Protein AF-A0A7J7PA90-F1 (afdb_monomer_lite)

Sequence (151 aa):
MGAGAQEESKGLVVFRPIDIEDWLGDHETLKNELFLASGDGIGLANINPLEAIAGKCNVVCTLKDKRNPQPSAKDIENADYIFYRTFDVLNHTISDTIDGNIAGIEVKFLFNKIVQISADIPRLDAVGKEETESVVAGKDKKKRNRNLLQI

Structure (mmCIF, N/CA/C/O backbone):
data_AF-A0A7J7PA90-F1
#
_entry.id   AF-A0A7J7PA90-F1
#
loop_
_atom_site.group_PDB
_atom_site.id
_atom_site.type_symbol
_atom_site.label_atom_id
_atom_site.label_alt_id
_atom_site.label_comp_id
_atom_site.label_asym_id
_atom_site.label_entity_id
_atom_site.label_seq_id
_atom_site.pdbx_PDB_ins_code
_atom_site.Cartn_x
_atom_site.Cartn_y
_atom_site.Cartn_z
_atom_site.occupancy
_atom_site.B_iso_or_equiv
_atom_site.auth_seq_id
_atom_site.auth_comp_id
_atom_site.auth_asym_id
_atom_site.auth_atom_id
_atom_site.pdbx_PDB_model_num
ATOM 1 N N . MET A 1 1 ? -16.629 23.290 -31.819 1.00 40.94 1 MET A N 1
ATOM 2 C CA . MET A 1 1 ? -16.529 22.097 -30.954 1.00 40.94 1 MET A CA 1
ATOM 3 C C . MET A 1 1 ? -15.511 22.401 -29.874 1.00 40.94 1 MET A C 1
ATOM 5 O O . MET A 1 1 ? -14.343 22.543 -30.201 1.00 40.94 1 MET A O 1
ATOM 9 N N . GLY A 1 2 ? -15.957 22.636 -28.640 1.00 47.19 2 GLY A N 1
ATOM 10 C CA . GLY A 1 2 ? -15.048 22.804 -27.506 1.00 47.19 2 GLY A CA 1
ATOM 11 C C . GLY A 1 2 ? -14.600 21.429 -27.026 1.00 47.19 2 GLY A C 1
ATOM 12 O O . GLY A 1 2 ? -15.445 20.556 -26.848 1.00 47.19 2 GLY A O 1
ATOM 13 N N . ALA A 1 3 ? -13.294 21.225 -26.866 1.00 51.66 3 ALA A N 1
ATOM 14 C CA . ALA A 1 3 ? -12.779 20.077 -26.137 1.00 51.66 3 ALA A CA 1
ATOM 15 C C . ALA A 1 3 ? -13.269 20.210 -24.688 1.00 51.66 3 ALA A C 1
ATOM 17 O O . ALA A 1 3 ? -12.847 21.121 -23.977 1.00 51.66 3 ALA A O 1
ATOM 18 N N . GLY A 1 4 ? -14.228 19.376 -24.285 1.00 56.34 4 GLY A N 1
ATOM 19 C CA . GLY A 1 4 ? -14.566 19.240 -22.874 1.00 56.34 4 GLY A CA 1
ATOM 20 C C . GLY A 1 4 ? -13.323 18.731 -22.156 1.00 56.34 4 GLY A C 1
ATOM 21 O O . GLY A 1 4 ? -12.752 17.729 -22.584 1.00 56.34 4 GLY A O 1
ATOM 22 N N . ALA A 1 5 ? -12.866 19.448 -21.132 1.00 62.62 5 ALA A N 1
ATOM 23 C CA . ALA A 1 5 ? -11.810 18.947 -20.268 1.00 62.62 5 ALA A CA 1
ATOM 24 C C . ALA A 1 5 ? -12.308 17.635 -19.649 1.00 62.62 5 ALA A C 1
ATOM 26 O O . ALA A 1 5 ? -13.340 17.630 -18.980 1.00 62.62 5 ALA A O 1
ATOM 27 N N . GLN A 1 6 ? -11.625 16.528 -19.938 1.00 64.12 6 GLN A N 1
ATOM 28 C CA . GLN A 1 6 ? -11.849 15.284 -19.215 1.00 64.12 6 GLN A CA 1
ATOM 29 C C . GLN A 1 6 ? -11.249 15.463 -17.823 1.00 64.12 6 GLN A C 1
ATOM 31 O O . GLN A 1 6 ? -10.126 15.952 -17.692 1.00 64.12 6 GLN A O 1
ATOM 36 N N . GLU A 1 7 ? -12.025 15.155 -16.789 1.00 83.94 7 GLU A N 1
ATOM 37 C CA . GLU A 1 7 ? -11.541 15.218 -15.416 1.00 83.94 7 GLU A CA 1
ATOM 38 C C . GLU A 1 7 ? -10.710 13.960 -15.133 1.00 83.94 7 GLU A C 1
ATOM 40 O O . GLU A 1 7 ? -11.114 12.840 -15.457 1.00 83.94 7 GLU A O 1
ATOM 45 N N . GLU A 1 8 ? -9.527 14.148 -14.554 1.00 83.88 8 GLU A N 1
ATOM 46 C CA . GLU A 1 8 ? -8.562 13.082 -14.296 1.00 83.88 8 GLU A CA 1
ATOM 47 C C . GLU A 1 8 ? -8.153 13.082 -12.823 1.00 83.88 8 GLU A C 1
ATOM 49 O O . GLU A 1 8 ? -8.039 14.131 -12.184 1.00 83.88 8 GLU A O 1
ATOM 54 N N . SER A 1 9 ? -7.885 11.893 -12.290 1.00 79.56 9 SER A N 1
ATOM 55 C CA . SER A 1 9 ? -7.368 11.695 -10.939 1.00 79.56 9 SER A CA 1
ATOM 56 C C . SER A 1 9 ? -6.019 10.989 -10.990 1.00 79.56 9 SER A C 1
ATOM 58 O O . SER A 1 9 ? -5.829 10.033 -11.744 1.00 79.56 9 SER A O 1
ATOM 60 N N . LYS A 1 10 ? -5.075 11.450 -10.164 1.00 82.19 10 LYS A N 1
ATOM 61 C CA . LYS A 1 10 ? -3.779 10.794 -9.975 1.00 82.19 10 LYS A CA 1
ATOM 62 C C . LYS A 1 10 ? -3.826 9.936 -8.714 1.00 82.19 10 LYS A C 1
ATOM 64 O O . LYS A 1 10 ? -3.965 10.469 -7.615 1.00 82.19 10 LYS A O 1
ATOM 69 N N . GLY A 1 11 ? -3.665 8.627 -8.878 1.00 82.88 11 GLY A N 1
ATOM 70 C CA . GLY A 1 11 ? -3.632 7.650 -7.787 1.00 82.88 11 GLY A CA 1
ATOM 71 C C . GLY A 1 11 ? -2.266 6.983 -7.658 1.00 82.88 11 GLY A C 1
ATOM 72 O O . GLY A 1 11 ? -1.534 6.867 -8.642 1.00 82.88 11 GLY A O 1
ATOM 73 N N . LEU A 1 12 ? -1.923 6.541 -6.447 1.00 89.69 12 LEU A N 1
ATOM 74 C CA . LEU A 1 12 ? -0.800 5.625 -6.235 1.00 89.69 12 LEU A CA 1
ATOM 75 C C . LEU A 1 12 ? -1.146 4.249 -6.793 1.00 89.69 12 LEU A C 1
ATOM 77 O O . LEU A 1 12 ? -2.289 3.803 -6.701 1.00 89.69 12 LEU A O 1
ATOM 81 N N . VAL A 1 13 ? -0.147 3.572 -7.345 1.00 91.94 13 VAL A N 1
ATOM 82 C CA . VAL A 1 13 ? -0.308 2.191 -7.801 1.00 91.94 13 VAL A CA 1
ATOM 83 C C . VAL A 1 13 ? -0.165 1.242 -6.615 1.00 91.94 13 VAL A C 1
ATOM 85 O O . VAL A 1 13 ? 0.679 1.425 -5.736 1.00 91.94 13 VAL A O 1
ATOM 88 N N . VAL A 1 14 ? -0.992 0.203 -6.612 1.00 94.00 14 VAL A N 1
ATOM 89 C CA . VAL A 1 14 ? -0.887 -0.931 -5.698 1.00 94.00 14 VAL A CA 1
ATOM 90 C C . VAL A 1 14 ? -0.873 -2.230 -6.493 1.00 94.00 14 VAL A C 1
ATOM 92 O O . VAL A 1 14 ? -1.417 -2.299 -7.596 1.00 94.00 14 VAL A O 1
ATOM 95 N N . PHE A 1 15 ? -0.300 -3.270 -5.904 1.00 94.50 15 PHE A N 1
ATOM 96 C CA . PHE A 1 15 ? -0.260 -4.614 -6.464 1.00 94.50 15 PHE A CA 1
ATOM 97 C C . PHE A 1 15 ? -0.933 -5.593 -5.511 1.00 94.50 15 PHE A C 1
ATOM 99 O O . PHE A 1 15 ? -0.764 -5.500 -4.297 1.00 94.50 15 PHE A O 1
ATOM 106 N N . ARG A 1 16 ? -1.677 -6.563 -6.037 1.00 95.56 16 ARG A N 1
ATOM 107 C CA . ARG A 1 16 ? -2.073 -7.748 -5.263 1.00 95.56 16 ARG A CA 1
ATOM 108 C C . ARG A 1 16 ? -0.944 -8.777 -5.304 1.00 95.56 16 ARG A C 1
ATOM 110 O O . ARG A 1 16 ? -0.142 -8.743 -6.236 1.00 95.56 16 ARG A O 1
ATOM 117 N N . PRO A 1 17 ? -0.954 -9.779 -4.409 1.00 95.81 17 PRO A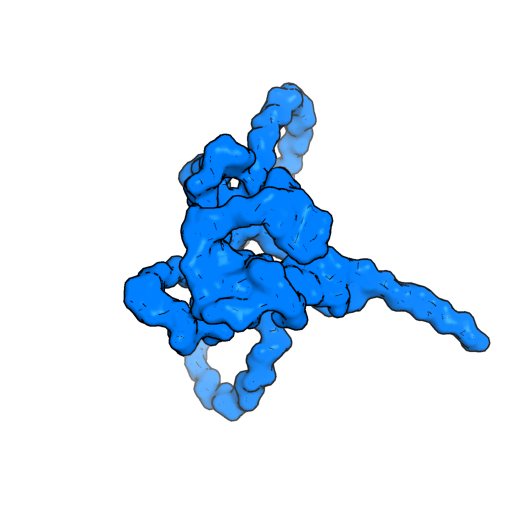 N 1
ATOM 118 C CA . PRO A 1 17 ? -0.021 -10.903 -4.469 1.00 95.81 17 PRO A CA 1
ATOM 119 C C . PRO A 1 17 ? 0.126 -11.517 -5.870 1.00 95.81 17 PRO A C 1
ATOM 121 O O . PRO A 1 17 ? 1.233 -11.744 -6.335 1.00 95.81 17 PRO A O 1
ATOM 124 N N . ILE A 1 18 ? -0.990 -11.711 -6.584 1.00 94.00 18 ILE A N 1
ATOM 125 C CA . ILE A 1 18 ? -0.996 -12.302 -7.934 1.00 94.00 18 ILE A CA 1
ATOM 126 C C . ILE A 1 18 ? -0.346 -11.411 -9.001 1.00 94.00 18 ILE A C 1
ATOM 128 O O . ILE A 1 18 ? 0.047 -11.901 -10.055 1.00 94.00 18 ILE A O 1
ATOM 132 N N . ASP A 1 19 ? -0.273 -10.101 -8.762 1.00 93.81 19 ASP A N 1
ATOM 133 C CA . ASP A 1 19 ? 0.326 -9.156 -9.703 1.00 93.81 19 ASP A CA 1
ATOM 134 C C . ASP A 1 19 ? 1.867 -9.160 -9.577 1.00 93.81 19 ASP A C 1
ATOM 136 O O . ASP A 1 19 ? 2.546 -8.743 -10.513 1.00 93.81 19 ASP A O 1
ATOM 140 N N . ILE A 1 20 ? 2.410 -9.679 -8.461 1.00 94.25 20 ILE A N 1
ATOM 141 C CA . ILE A 1 20 ? 3.852 -9.776 -8.181 1.00 94.25 20 ILE A CA 1
ATOM 142 C C . ILE A 1 20 ? 4.325 -11.198 -7.829 1.00 94.25 20 ILE A C 1
ATOM 144 O O . ILE A 1 20 ? 5.350 -11.362 -7.173 1.00 94.25 20 ILE A O 1
ATOM 148 N N . GLU A 1 21 ? 3.585 -12.227 -8.251 1.00 94.31 21 GLU A N 1
ATOM 149 C CA . GLU A 1 21 ? 3.799 -13.629 -7.852 1.00 94.31 21 GLU A CA 1
ATOM 150 C C . GLU A 1 21 ? 5.249 -14.099 -8.059 1.00 94.31 21 GLU A C 1
ATOM 152 O O . GLU A 1 21 ? 5.826 -14.729 -7.174 1.00 94.31 21 GLU A O 1
ATOM 157 N N . ASP A 1 22 ? 5.869 -13.698 -9.172 1.00 94.88 22 ASP A N 1
ATOM 158 C CA . ASP A 1 22 ? 7.249 -14.054 -9.528 1.00 94.88 22 ASP A CA 1
ATOM 159 C C . ASP A 1 22 ? 8.309 -13.465 -8.571 1.00 94.88 22 ASP A C 1
ATOM 161 O O . ASP A 1 22 ? 9.447 -13.937 -8.542 1.00 94.88 22 ASP A O 1
ATOM 165 N N . TRP A 1 23 ? 7.948 -12.452 -7.774 1.00 95.50 23 TRP A N 1
ATOM 166 C CA . TRP A 1 23 ? 8.838 -11.748 -6.842 1.00 95.50 23 TRP A CA 1
ATOM 167 C C . TRP A 1 23 ? 8.471 -11.952 -5.367 1.00 95.50 23 TRP A C 1
ATOM 169 O O . TRP A 1 23 ? 9.149 -11.415 -4.491 1.00 95.50 23 TRP A O 1
ATOM 179 N N . LEU A 1 24 ? 7.430 -12.739 -5.066 1.00 93.12 24 LEU A N 1
ATOM 180 C CA . LEU A 1 24 ? 7.043 -13.040 -3.683 1.00 93.12 24 LEU A CA 1
ATOM 181 C C . LEU A 1 24 ? 8.078 -13.910 -2.957 1.00 93.12 24 LEU A C 1
ATOM 183 O O . LEU A 1 24 ? 8.215 -13.799 -1.744 1.00 93.12 24 LEU A O 1
ATOM 187 N N . GLY A 1 25 ? 8.809 -14.776 -3.665 1.00 90.81 25 GLY A N 1
ATOM 188 C CA . GLY A 1 25 ? 9.739 -15.716 -3.031 1.00 90.81 25 GLY A CA 1
ATOM 189 C C . GLY A 1 25 ? 9.055 -16.547 -1.937 1.00 90.81 25 GLY A C 1
ATOM 190 O O . GLY A 1 25 ? 8.005 -17.139 -2.173 1.00 90.81 25 GLY A O 1
ATOM 191 N N . ASP A 1 26 ? 9.629 -16.545 -0.731 1.00 90.50 26 ASP A N 1
ATOM 192 C CA . ASP A 1 26 ? 9.101 -17.261 0.442 1.00 90.50 26 ASP A CA 1
ATOM 193 C C . ASP A 1 26 ? 8.118 -16.419 1.284 1.00 90.50 26 ASP A C 1
ATOM 195 O O . ASP A 1 26 ? 7.722 -16.819 2.382 1.00 90.50 26 ASP A O 1
ATOM 199 N N . HIS A 1 27 ? 7.737 -15.224 0.820 1.00 90.06 27 HIS A N 1
ATOM 200 C CA . HIS A 1 27 ? 6.818 -14.367 1.558 1.00 90.06 27 HIS A CA 1
ATOM 201 C C . HIS A 1 27 ? 5.395 -14.936 1.547 1.00 90.06 27 HIS A C 1
ATOM 203 O O . HIS A 1 27 ? 4.739 -15.013 0.508 1.00 90.06 27 HIS A O 1
ATOM 209 N N . GLU A 1 28 ? 4.864 -15.229 2.733 1.00 92.75 28 GLU A N 1
ATOM 210 C CA . GLU A 1 28 ? 3.431 -15.462 2.898 1.00 92.75 28 GLU A CA 1
ATOM 211 C C . GLU A 1 28 ? 2.640 -14.185 2.573 1.00 92.75 28 GLU A C 1
ATOM 213 O O . GLU A 1 28 ? 3.104 -13.060 2.806 1.00 92.75 28 GLU A O 1
ATOM 218 N N . THR A 1 29 ? 1.438 -14.366 2.020 1.00 94.50 29 THR A N 1
ATOM 219 C CA . THR A 1 29 ? 0.548 -13.266 1.639 1.00 94.50 29 THR A CA 1
ATOM 220 C C . THR A 1 29 ? -0.856 -13.457 2.184 1.00 94.50 29 THR A C 1
ATOM 222 O O . THR A 1 29 ? -1.335 -14.583 2.356 1.00 94.50 29 THR A O 1
ATOM 225 N N . LEU A 1 30 ? -1.533 -12.342 2.453 1.00 93.75 30 LEU A N 1
ATOM 226 C CA . LEU A 1 30 ? -2.926 -12.350 2.892 1.00 93.75 30 LEU A CA 1
ATOM 227 C C . LEU A 1 30 ? -3.858 -12.161 1.691 1.00 93.75 30 LEU A C 1
ATOM 229 O O . LEU A 1 30 ? -3.547 -11.466 0.726 1.00 93.75 30 LEU A O 1
ATOM 233 N N . LYS A 1 31 ? -5.047 -12.770 1.745 1.00 91.38 31 LYS A N 1
ATOM 234 C CA . LYS A 1 31 ? -6.011 -12.739 0.630 1.00 91.38 31 LYS A CA 1
ATOM 235 C C . LYS A 1 31 ? -6.433 -11.313 0.240 1.00 91.38 31 LYS A C 1
ATOM 237 O O . LYS A 1 31 ? -6.724 -11.069 -0.928 1.00 91.38 31 LYS A O 1
ATOM 242 N N . ASN A 1 32 ? -6.496 -10.405 1.210 1.00 94.31 32 ASN A N 1
ATOM 243 C CA . ASN A 1 32 ? -6.841 -8.993 1.040 1.00 94.31 32 ASN A CA 1
ATOM 244 C C . ASN A 1 32 ? -5.614 -8.068 1.148 1.00 94.31 32 ASN A C 1
ATOM 246 O O . ASN A 1 32 ? -5.763 -6.880 1.431 1.00 94.31 32 ASN A O 1
ATOM 250 N N . GLU A 1 33 ? -4.406 -8.602 0.953 1.00 96.00 33 GLU A N 1
ATOM 251 C CA . GLU A 1 33 ? -3.182 -7.806 0.961 1.00 96.00 33 GLU A CA 1
ATOM 252 C C . GLU A 1 33 ? -3.014 -7.008 -0.331 1.00 96.00 33 GLU A C 1
ATOM 254 O O . GLU A 1 33 ? -3.258 -7.502 -1.437 1.00 96.00 33 GLU A O 1
ATOM 259 N N . LEU A 1 34 ? -2.535 -5.781 -0.165 1.00 97.19 34 LEU A N 1
ATOM 260 C CA . LEU A 1 34 ? -1.999 -4.932 -1.211 1.00 97.19 34 LEU A CA 1
ATOM 261 C C . LEU A 1 34 ? -0.553 -4.559 -0.878 1.00 97.19 34 LEU A C 1
ATOM 263 O O . LEU A 1 34 ? -0.211 -4.280 0.272 1.00 97.19 34 LEU A O 1
ATOM 267 N N . PHE A 1 35 ? 0.271 -4.491 -1.916 1.00 96.12 35 PHE A N 1
ATOM 268 C CA . PHE A 1 35 ? 1.628 -3.970 -1.880 1.00 96.12 35 PHE A CA 1
ATOM 269 C C . PHE A 1 35 ? 1.620 -2.589 -2.514 1.00 96.12 35 PHE A C 1
ATOM 271 O O . PHE A 1 35 ? 1.253 -2.434 -3.681 1.00 96.12 35 PHE A O 1
ATOM 278 N N . LEU A 1 36 ? 2.009 -1.574 -1.751 1.00 94.69 36 LEU A N 1
ATOM 279 C CA . LEU A 1 36 ? 2.093 -0.218 -2.280 1.00 94.69 36 LEU A CA 1
ATOM 280 C C . LEU A 1 36 ? 3.318 -0.086 -3.192 1.00 94.69 36 LEU A C 1
ATOM 282 O O . LEU A 1 36 ? 4.416 -0.460 -2.783 1.00 94.69 36 LEU A O 1
ATOM 286 N N . ALA A 1 37 ? 3.157 0.464 -4.396 1.00 94.31 37 ALA A N 1
ATOM 287 C CA . ALA A 1 37 ? 4.291 0.727 -5.279 1.00 94.31 37 ALA A CA 1
ATOM 288 C C . ALA A 1 37 ? 5.277 1.712 -4.623 1.00 94.31 37 ALA A C 1
ATOM 290 O O . ALA A 1 37 ? 4.870 2.766 -4.132 1.00 94.31 37 ALA A O 1
ATOM 291 N N . SER A 1 38 ? 6.568 1.386 -4.626 1.00 94.25 38 SER A N 1
ATOM 292 C CA . SER A 1 38 ? 7.654 2.232 -4.111 1.00 94.25 38 SER A CA 1
ATOM 293 C C . SER A 1 38 ? 8.867 2.225 -5.042 1.00 94.25 38 SER A C 1
ATOM 295 O O . SER A 1 38 ? 8.852 1.566 -6.080 1.00 94.25 38 SER A O 1
ATOM 297 N N . GLY A 1 39 ? 9.926 2.941 -4.662 1.00 90.38 39 GLY A N 1
ATOM 298 C CA . GLY A 1 39 ? 11.133 3.088 -5.474 1.00 90.38 39 GLY A CA 1
ATOM 299 C C . GLY A 1 39 ? 10.980 4.177 -6.532 1.00 90.38 39 GLY A C 1
ATOM 300 O O . GLY A 1 39 ? 10.238 5.142 -6.335 1.00 90.38 39 GLY A O 1
ATOM 301 N N . ASP A 1 40 ? 11.676 4.005 -7.653 1.00 86.75 40 ASP A N 1
ATOM 302 C CA . ASP A 1 40 ? 11.715 4.944 -8.774 1.00 86.75 40 ASP A CA 1
ATOM 303 C C . ASP A 1 40 ? 11.226 4.288 -10.073 1.00 86.75 40 ASP A C 1
ATOM 305 O O . ASP A 1 40 ? 11.350 3.086 -10.273 1.00 86.75 40 ASP A O 1
ATOM 309 N N . GLY A 1 41 ? 10.707 5.084 -11.008 1.00 81.88 41 GLY A N 1
ATOM 310 C CA . GLY A 1 41 ? 10.374 4.615 -12.356 1.00 81.88 41 GLY A CA 1
ATOM 311 C C . GLY A 1 41 ? 8.881 4.560 -12.678 1.00 81.88 41 GLY A C 1
ATOM 312 O O . GLY A 1 41 ? 8.036 5.176 -12.023 1.00 81.88 41 GLY A O 1
ATOM 313 N N . ILE A 1 42 ? 8.565 3.886 -13.786 1.00 80.31 42 ILE A N 1
ATOM 314 C CA . ILE A 1 42 ? 7.198 3.784 -14.307 1.00 80.31 42 ILE A CA 1
ATOM 315 C C . ILE A 1 42 ? 6.395 2.853 -13.396 1.00 80.31 42 ILE A C 1
ATOM 317 O O . ILE A 1 42 ? 6.859 1.771 -13.057 1.00 80.31 42 ILE A O 1
ATOM 321 N N . GLY A 1 43 ? 5.174 3.259 -13.042 1.00 78.88 43 GLY A N 1
ATOM 322 C CA . GLY A 1 43 ? 4.268 2.431 -12.242 1.00 78.88 43 GLY A CA 1
ATOM 323 C C . GLY A 1 43 ? 4.158 2.818 -10.768 1.00 78.88 43 GLY A C 1
ATOM 324 O O . GLY A 1 43 ? 3.600 2.048 -10.004 1.00 78.88 43 GLY A O 1
ATOM 325 N N . LEU A 1 44 ? 4.636 3.999 -10.360 1.00 82.81 44 LEU A N 1
ATOM 326 C CA . LEU A 1 44 ? 4.420 4.522 -9.000 1.00 82.81 44 LEU A CA 1
ATOM 327 C C . LEU A 1 44 ? 3.064 5.213 -8.821 1.00 82.81 44 LEU A C 1
ATOM 329 O O . LEU A 1 44 ? 2.446 5.155 -7.760 1.00 82.81 44 LEU A O 1
ATOM 333 N N . ALA A 1 45 ? 2.604 5.895 -9.864 1.00 84.25 45 ALA A N 1
ATOM 334 C CA . ALA A 1 45 ? 1.318 6.565 -9.887 1.00 84.25 45 ALA A CA 1
ATOM 335 C C . ALA A 1 45 ? 0.718 6.463 -11.284 1.00 84.25 45 ALA A C 1
ATOM 337 O O . ALA A 1 45 ? 1.450 6.506 -12.277 1.00 84.25 45 ALA A O 1
ATOM 338 N N . ASN A 1 46 ? -0.605 6.369 -11.350 1.00 83.06 46 ASN A N 1
ATOM 339 C CA . ASN A 1 46 ? -1.336 6.387 -12.606 1.00 83.06 46 ASN A CA 1
ATOM 340 C C . ASN A 1 46 ? -2.302 7.569 -12.651 1.00 83.06 46 ASN A C 1
ATOM 342 O O . ASN A 1 46 ? -2.845 7.978 -11.622 1.00 83.06 46 ASN A O 1
ATOM 346 N N . ILE A 1 47 ? -2.505 8.102 -13.851 1.00 84.06 47 ILE A N 1
ATOM 347 C CA . ILE A 1 47 ? -3.555 9.078 -14.128 1.00 84.06 47 ILE A CA 1
ATOM 348 C C . ILE A 1 47 ? -4.709 8.293 -14.738 1.00 84.06 47 ILE A C 1
ATOM 350 O O . ILE A 1 47 ? -4.555 7.666 -15.785 1.00 84.06 47 ILE A O 1
ATOM 354 N N . ASN A 1 48 ? -5.841 8.285 -14.043 1.00 81.44 48 ASN A N 1
ATOM 355 C CA . ASN A 1 48 ? -7.056 7.629 -14.496 1.00 81.44 48 ASN A CA 1
ATOM 356 C C . ASN A 1 48 ? -8.124 8.697 -14.774 1.00 81.44 48 ASN A C 1
ATOM 358 O O . ASN A 1 48 ? -8.293 9.601 -13.949 1.00 81.44 48 ASN A O 1
ATOM 362 N N . PRO A 1 49 ? -8.872 8.596 -15.885 1.00 86.38 49 PRO A N 1
ATOM 363 C CA . PRO A 1 49 ? -10.050 9.433 -16.083 1.00 86.38 49 PRO A CA 1
ATOM 364 C C . PRO A 1 49 ? -11.097 9.110 -15.009 1.00 86.38 49 PRO A C 1
ATOM 366 O O . PRO A 1 49 ? -11.148 7.982 -14.510 1.00 86.38 49 PRO A O 1
ATOM 369 N N . LEU A 1 50 ? -11.942 10.069 -14.631 1.00 85.19 50 LEU A N 1
ATOM 370 C CA . LEU A 1 50 ? -12.928 9.824 -13.570 1.00 85.19 50 LEU A CA 1
ATOM 371 C C . LEU A 1 50 ? -13.930 8.717 -13.909 1.00 85.19 50 LEU A C 1
ATOM 373 O O . LEU A 1 50 ? -14.385 8.002 -13.017 1.00 85.19 50 LEU A O 1
ATOM 377 N N . GLU A 1 51 ? -14.234 8.519 -15.191 1.00 86.00 51 GLU A N 1
ATOM 378 C CA . GLU A 1 51 ? -15.103 7.437 -15.659 1.00 86.00 51 GLU A CA 1
ATOM 379 C C . GLU A 1 51 ? -14.478 6.047 -15.449 1.00 86.00 51 GLU A C 1
ATOM 381 O O . GLU A 1 51 ? -15.173 5.034 -15.516 1.00 86.00 51 GLU A O 1
ATOM 386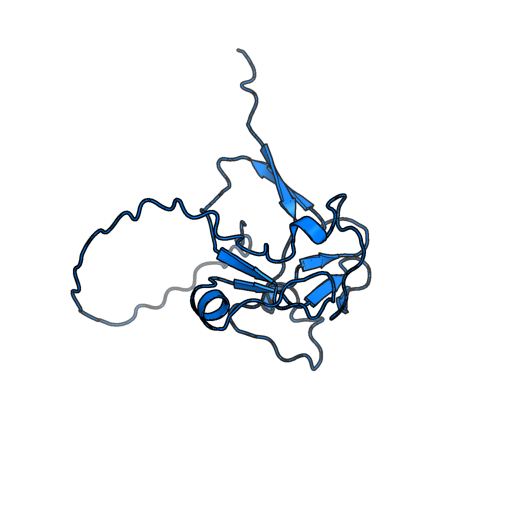 N N . ALA A 1 52 ? -13.170 5.993 -15.177 1.00 84.62 52 ALA A N 1
ATOM 387 C CA . ALA A 1 52 ? -12.425 4.793 -14.829 1.00 84.62 52 ALA A CA 1
ATOM 388 C C . ALA A 1 52 ? -12.343 4.561 -13.307 1.00 84.62 52 ALA A C 1
ATOM 390 O O . ALA A 1 52 ? -11.533 3.762 -12.862 1.00 84.62 52 ALA A O 1
ATOM 391 N N . ILE A 1 53 ? -13.144 5.223 -12.471 1.00 83.81 53 ILE A N 1
ATOM 392 C CA . ILE A 1 53 ? -13.218 4.889 -11.041 1.00 83.81 53 ILE A CA 1
ATOM 393 C C . ILE A 1 53 ? -14.383 3.921 -10.822 1.00 83.81 53 ILE A C 1
ATOM 395 O O . ILE A 1 53 ? -15.547 4.286 -10.976 1.00 83.81 53 ILE A O 1
ATOM 399 N N . ALA A 1 54 ? -14.076 2.679 -10.443 1.00 86.06 54 ALA A N 1
ATOM 400 C CA . ALA A 1 54 ? -15.088 1.638 -10.240 1.00 86.06 54 ALA A CA 1
ATOM 401 C C . ALA A 1 54 ? -15.901 1.815 -8.944 1.00 86.06 54 ALA A C 1
ATOM 403 O O . ALA A 1 54 ? -17.036 1.346 -8.851 1.00 86.06 54 ALA A O 1
ATOM 404 N N . GLY A 1 55 ? -15.331 2.475 -7.934 1.00 86.88 55 GLY A N 1
ATOM 405 C CA . GLY A 1 55 ? -15.962 2.678 -6.635 1.00 86.88 55 GLY A CA 1
ATOM 406 C C . GLY A 1 55 ? -14.949 3.052 -5.558 1.00 86.88 55 GLY A C 1
ATOM 407 O O . GLY A 1 55 ? -13.758 3.168 -5.824 1.00 86.88 55 GLY A O 1
ATOM 408 N N . LYS A 1 56 ? -15.433 3.249 -4.331 1.00 86.88 56 LYS A N 1
ATOM 409 C CA . LYS A 1 56 ? -14.583 3.470 -3.153 1.00 86.88 56 LYS A CA 1
ATOM 410 C C . LYS A 1 56 ? -14.344 2.141 -2.441 1.00 86.88 56 LYS A C 1
ATOM 412 O O . LYS A 1 56 ? -15.263 1.333 -2.360 1.00 86.88 56 LYS A O 1
ATOM 417 N N . CYS A 1 57 ? -13.159 1.971 -1.868 1.00 90.12 57 CYS A N 1
ATOM 418 C CA . CYS A 1 57 ? -12.830 0.863 -0.973 1.00 90.12 57 CYS A CA 1
ATOM 419 C C . CYS A 1 57 ? -12.145 1.377 0.300 1.00 90.12 57 CYS A C 1
ATOM 421 O O . CYS A 1 57 ? -11.503 2.433 0.293 1.00 90.12 57 CYS A O 1
ATOM 423 N N . ASN A 1 58 ? -12.270 0.623 1.387 1.00 91.38 58 ASN A N 1
ATOM 424 C CA . ASN A 1 58 ? -11.590 0.874 2.647 1.00 91.38 58 ASN A CA 1
ATOM 425 C C . ASN A 1 58 ? -10.248 0.131 2.682 1.00 91.38 58 ASN A C 1
ATOM 427 O O . ASN A 1 58 ? -10.209 -1.100 2.730 1.00 91.38 58 ASN A O 1
ATOM 431 N N . VAL A 1 59 ? -9.153 0.889 2.677 1.00 94.12 59 VAL A N 1
ATOM 432 C CA . VAL A 1 59 ? -7.791 0.354 2.749 1.00 94.12 59 VAL A CA 1
ATOM 433 C C . VAL A 1 59 ? -7.159 0.765 4.074 1.00 94.12 59 VAL A C 1
ATOM 435 O O . VAL A 1 59 ? -7.071 1.957 4.370 1.00 94.12 59 VAL A O 1
ATOM 438 N N . VAL A 1 60 ? -6.697 -0.209 4.860 1.00 95.88 60 VAL A N 1
ATOM 439 C CA . VAL A 1 60 ? -6.100 0.027 6.186 1.00 95.88 60 VAL A CA 1
ATOM 440 C C . VAL A 1 60 ? -4.593 -0.231 6.172 1.00 95.88 60 VAL A C 1
ATOM 442 O O . VAL A 1 60 ? -4.122 -1.256 5.676 1.00 95.88 60 VAL A O 1
ATOM 445 N N . CYS A 1 61 ? -3.821 0.688 6.755 1.00 96.44 61 CYS A N 1
ATOM 446 C CA . CYS A 1 61 ? -2.372 0.549 6.876 1.00 96.44 61 CYS A CA 1
ATOM 447 C C . CYS A 1 61 ? -2.002 -0.240 8.141 1.00 96.44 61 CYS A C 1
ATOM 449 O O . CYS A 1 61 ? -2.124 0.269 9.254 1.00 96.44 61 CYS A O 1
ATOM 451 N N . THR A 1 62 ? -1.483 -1.457 8.009 1.00 96.31 62 THR A N 1
ATOM 452 C CA . THR A 1 62 ? -0.975 -2.263 9.139 1.00 96.31 62 THR A CA 1
ATOM 453 C C . THR A 1 62 ? 0.557 -2.278 9.219 1.00 96.31 62 THR A C 1
ATOM 455 O O . THR A 1 62 ? 1.132 -3.009 10.025 1.00 96.31 62 THR A O 1
ATOM 458 N N . LEU A 1 63 ? 1.234 -1.438 8.421 1.00 95.50 63 LEU A N 1
ATOM 459 C CA . LEU A 1 63 ? 2.688 -1.258 8.464 1.00 95.50 63 LEU A CA 1
ATOM 460 C C . LEU A 1 63 ? 3.145 -0.860 9.874 1.00 95.50 63 LEU A C 1
ATOM 462 O O . LEU A 1 63 ? 2.623 0.090 10.475 1.00 95.50 63 LEU A O 1
ATOM 466 N N . LYS A 1 64 ? 4.174 -1.546 10.378 1.00 94.88 64 LYS A N 1
ATOM 467 C CA . LYS A 1 64 ? 4.810 -1.246 11.667 1.00 94.88 64 LYS A CA 1
ATOM 468 C C . LYS A 1 64 ? 5.799 -0.090 11.522 1.00 94.88 64 LYS A C 1
ATOM 470 O O . LYS A 1 64 ? 7.009 -0.281 11.531 1.00 94.88 64 LYS A O 1
ATOM 475 N N . ASP A 1 65 ? 5.270 1.124 11.425 1.00 94.62 65 ASP A N 1
ATOM 476 C CA . ASP A 1 65 ? 6.050 2.361 11.439 1.00 94.62 65 ASP A CA 1
ATOM 477 C C . ASP A 1 65 ? 5.659 3.215 12.650 1.00 94.62 65 ASP A C 1
ATOM 479 O O . ASP A 1 65 ? 4.479 3.352 12.967 1.00 94.62 65 ASP A O 1
ATOM 483 N N . LYS A 1 66 ? 6.635 3.843 13.315 1.00 93.62 66 LYS A N 1
ATOM 484 C CA . LYS A 1 66 ? 6.391 4.738 14.464 1.00 93.62 66 LYS A CA 1
ATOM 485 C C . LYS A 1 66 ? 5.476 5.925 14.131 1.00 93.62 66 LYS A C 1
ATOM 487 O O . LYS A 1 66 ? 4.871 6.506 15.027 1.00 93.62 66 LYS A O 1
ATOM 492 N N . ARG A 1 67 ? 5.427 6.320 12.857 1.00 93.12 67 ARG A N 1
ATOM 493 C CA . ARG A 1 67 ? 4.589 7.397 12.319 1.00 93.12 67 ARG A CA 1
ATOM 494 C C . ARG A 1 67 ? 3.174 6.915 11.988 1.00 93.12 67 ARG A C 1
ATOM 496 O O . ARG A 1 67 ? 2.320 7.766 11.767 1.00 93.12 67 ARG A O 1
ATOM 503 N N . ASN A 1 68 ? 2.938 5.599 11.936 1.00 94.50 68 ASN A N 1
ATOM 504 C CA . ASN A 1 68 ? 1.644 4.992 11.644 1.00 94.50 68 ASN A CA 1
ATOM 505 C C . ASN A 1 68 ? 0.937 4.564 12.942 1.00 94.50 68 ASN A C 1
ATOM 507 O O . ASN A 1 68 ? 1.325 3.554 13.545 1.00 94.50 68 ASN A O 1
ATOM 511 N N . PRO A 1 69 ? -0.117 5.280 13.377 1.00 94.81 69 PRO A N 1
ATOM 512 C CA . PRO A 1 69 ? -1.020 4.781 14.404 1.00 94.81 69 PRO A CA 1
ATOM 513 C C . PRO A 1 69 ? -1.544 3.400 14.007 1.00 94.81 69 PRO A C 1
ATOM 515 O O . PRO A 1 69 ? -2.097 3.222 12.922 1.00 94.81 69 PRO A O 1
ATOM 518 N N . GLN A 1 70 ? -1.348 2.408 14.873 1.00 95.75 70 GLN A N 1
ATOM 519 C CA . GLN A 1 70 ? -1.785 1.052 14.561 1.00 95.75 70 GLN A CA 1
ATOM 520 C C . GLN A 1 70 ? -3.317 0.973 14.584 1.00 95.75 70 GLN A C 1
ATOM 522 O O . GLN A 1 70 ? -3.936 1.525 15.500 1.00 95.75 70 GLN A O 1
ATOM 527 N N . PRO A 1 71 ? -3.928 0.313 13.587 1.00 95.25 71 PRO A N 1
ATOM 528 C CA . PRO A 1 71 ? -5.375 0.203 13.501 1.00 95.25 71 PRO A CA 1
ATOM 529 C C . PRO A 1 71 ? -5.908 -0.733 14.590 1.00 95.25 71 PRO A C 1
ATOM 531 O O . PRO A 1 71 ? -5.199 -1.621 15.076 1.00 95.25 71 PRO A O 1
ATOM 534 N N . SER A 1 72 ? -7.171 -0.553 14.976 1.00 94.75 72 SER A N 1
ATOM 535 C CA . SER A 1 72 ? -7.830 -1.494 15.882 1.00 94.75 72 SER A CA 1
ATOM 536 C C . SER A 1 72 ? -8.201 -2.790 15.152 1.00 94.75 72 SER A C 1
ATOM 538 O O . SER A 1 72 ? -8.297 -2.829 13.926 1.00 94.75 72 SER A O 1
ATOM 540 N N . ALA A 1 73 ? -8.485 -3.857 15.905 1.00 95.00 73 ALA A N 1
ATOM 541 C CA . ALA A 1 73 ? -8.986 -5.105 15.323 1.00 95.00 73 ALA A CA 1
ATOM 542 C C . ALA A 1 73 ? -10.274 -4.887 14.506 1.00 95.00 73 ALA A C 1
ATOM 544 O O . ALA A 1 73 ? -10.439 -5.480 13.446 1.00 95.00 73 ALA A O 1
ATOM 545 N N . LYS A 1 74 ? -11.142 -3.977 14.967 1.00 94.75 74 LYS A N 1
ATOM 546 C CA . LYS A 1 74 ? -12.374 -3.606 14.268 1.00 94.75 74 LYS A CA 1
ATOM 547 C C . LYS A 1 74 ? -12.091 -2.886 12.948 1.00 94.75 74 LYS A C 1
ATOM 549 O O . LYS A 1 74 ? -12.811 -3.105 11.981 1.00 94.75 74 LYS A O 1
ATOM 554 N N . ASP A 1 75 ? -11.069 -2.036 12.886 1.00 93.94 75 ASP A N 1
ATOM 555 C CA . ASP A 1 75 ? -10.707 -1.357 11.634 1.00 93.94 75 ASP A CA 1
ATOM 556 C C . ASP A 1 75 ? -10.200 -2.363 10.597 1.00 93.94 75 ASP A C 1
ATOM 558 O O . ASP A 1 75 ? -10.583 -2.282 9.436 1.00 93.94 75 ASP A O 1
ATOM 562 N N . ILE A 1 76 ? -9.401 -3.346 11.031 1.00 94.25 76 ILE A N 1
ATOM 563 C CA . ILE A 1 76 ? -8.904 -4.430 10.173 1.00 94.25 76 ILE A CA 1
ATOM 564 C C . ILE A 1 76 ? -10.057 -5.319 9.687 1.00 94.25 76 ILE A C 1
ATOM 566 O O . ILE A 1 76 ? -10.100 -5.664 8.511 1.00 94.25 76 ILE A O 1
ATOM 570 N N . GLU A 1 77 ? -10.997 -5.676 10.565 1.00 94.88 77 GLU A N 1
ATOM 571 C CA . GLU A 1 77 ? -12.168 -6.494 10.210 1.00 94.88 77 GLU A CA 1
ATOM 572 C C . GLU A 1 77 ? -13.061 -5.810 9.163 1.00 94.88 77 GLU A C 1
ATOM 574 O O . GLU A 1 77 ? -13.590 -6.473 8.275 1.00 94.88 77 GLU A O 1
ATOM 579 N N . ASN A 1 78 ? -13.195 -4.481 9.234 1.00 93.56 78 ASN A N 1
ATOM 580 C CA . ASN A 1 78 ? -13.982 -3.688 8.285 1.00 93.56 78 ASN A CA 1
ATOM 581 C C . ASN A 1 78 ? -13.184 -3.243 7.044 1.00 93.56 78 ASN A C 1
ATOM 583 O O . ASN A 1 78 ? -13.690 -2.448 6.247 1.00 93.56 78 ASN A O 1
ATOM 587 N N . ALA A 1 79 ? -11.930 -3.670 6.894 1.00 94.25 79 ALA A N 1
ATOM 588 C CA . ALA A 1 79 ? -11.098 -3.296 5.759 1.00 94.25 79 ALA A CA 1
ATOM 589 C C . ALA A 1 79 ? -11.396 -4.188 4.548 1.00 94.25 79 ALA A C 1
ATOM 591 O O . ALA A 1 79 ? -11.323 -5.414 4.640 1.00 94.25 79 ALA A O 1
ATOM 592 N N . ASP A 1 80 ? -11.646 -3.572 3.389 1.00 95.88 80 ASP A N 1
ATOM 593 C CA . ASP A 1 80 ? -11.690 -4.309 2.121 1.00 95.88 80 ASP A CA 1
ATOM 594 C C . ASP A 1 80 ? -10.294 -4.846 1.790 1.00 95.88 80 ASP A C 1
ATOM 596 O O . ASP A 1 80 ? -10.137 -5.985 1.345 1.00 95.88 80 ASP A O 1
ATOM 600 N N . TYR A 1 81 ? -9.274 -4.027 2.063 1.00 96.50 81 TYR A N 1
ATOM 601 C CA . TYR A 1 81 ? -7.874 -4.348 1.841 1.00 96.50 81 TYR A CA 1
ATOM 602 C C . TYR A 1 81 ? -6.982 -3.825 2.957 1.00 96.50 81 TYR A C 1
ATOM 604 O O . TYR A 1 81 ? -7.281 -2.826 3.615 1.00 96.50 81 TYR A O 1
ATOM 612 N N . ILE A 1 82 ? -5.829 -4.462 3.116 1.00 96.75 82 ILE A N 1
ATOM 613 C CA . ILE A 1 82 ? -4.770 -3.978 3.995 1.00 96.75 82 ILE A CA 1
ATOM 614 C C . ILE A 1 82 ? -3.459 -3.849 3.235 1.00 96.75 82 ILE A C 1
ATOM 616 O O . ILE A 1 82 ? -3.207 -4.594 2.290 1.00 96.75 82 ILE A O 1
ATOM 620 N N . PHE A 1 83 ? -2.595 -2.952 3.692 1.00 96.62 83 PHE A N 1
ATOM 621 C CA . PHE A 1 83 ? -1.197 -2.942 3.275 1.00 96.62 83 PHE A CA 1
ATOM 622 C C . PHE A 1 83 ? -0.283 -2.793 4.488 1.00 96.62 83 PHE A C 1
ATOM 624 O O . PHE A 1 83 ? -0.529 -1.984 5.387 1.00 96.62 83 PHE A O 1
ATOM 631 N N . TYR A 1 84 ? 0.798 -3.563 4.495 1.00 96.50 84 TYR A N 1
ATOM 632 C CA . TYR A 1 84 ? 1.876 -3.437 5.478 1.00 96.50 84 TYR A CA 1
ATOM 633 C C . TYR A 1 84 ? 3.262 -3.512 4.852 1.00 96.50 84 TYR A C 1
ATOM 635 O O . TYR A 1 84 ? 4.248 -3.504 5.582 1.00 96.50 84 TYR A O 1
ATOM 643 N N . ARG A 1 85 ? 3.336 -3.586 3.519 1.00 96.12 85 ARG A N 1
ATOM 644 C CA . ARG A 1 85 ? 4.576 -3.689 2.754 1.00 96.12 85 ARG A CA 1
ATOM 645 C C . ARG A 1 85 ? 4.489 -2.864 1.490 1.00 96.12 85 ARG A C 1
ATOM 647 O O . ARG A 1 85 ? 3.396 -2.591 0.980 1.00 96.12 85 ARG A O 1
ATOM 654 N N . THR A 1 86 ? 5.650 -2.493 0.982 1.00 95.94 86 THR A N 1
ATOM 655 C CA . THR A 1 86 ? 5.785 -1.899 -0.341 1.00 95.94 86 THR A CA 1
ATOM 656 C C . THR A 1 86 ? 6.429 -2.879 -1.309 1.00 95.94 86 THR A C 1
ATOM 658 O O . THR A 1 86 ? 7.078 -3.842 -0.896 1.00 95.94 86 THR A O 1
ATOM 661 N N . PHE A 1 87 ? 6.231 -2.628 -2.598 1.00 95.88 87 PHE A N 1
ATOM 662 C CA . PHE A 1 87 ? 6.919 -3.305 -3.685 1.00 95.88 87 PHE A CA 1
ATOM 663 C C . PHE A 1 87 ? 7.690 -2.265 -4.497 1.00 95.88 87 PHE A C 1
ATOM 665 O O . PHE A 1 87 ? 7.092 -1.378 -5.112 1.00 95.88 87 PHE A O 1
ATOM 672 N N . ASP A 1 88 ? 9.017 -2.351 -4.462 1.00 95.12 88 ASP A N 1
ATOM 673 C CA . ASP A 1 88 ? 9.903 -1.503 -5.249 1.00 95.12 88 ASP A CA 1
ATOM 674 C C . ASP A 1 88 ? 9.804 -1.891 -6.726 1.00 95.12 88 ASP A C 1
ATOM 676 O O . ASP A 1 88 ? 10.217 -2.982 -7.120 1.00 95.12 88 ASP A O 1
ATOM 680 N N . VAL A 1 89 ? 9.254 -0.998 -7.548 1.00 93.25 89 VAL A N 1
ATOM 681 C CA . VAL A 1 89 ? 9.002 -1.279 -8.970 1.00 93.25 89 VAL A CA 1
ATOM 682 C C . VAL A 1 89 ? 10.275 -1.293 -9.817 1.00 93.25 89 VAL A C 1
ATOM 684 O O . VAL A 1 89 ? 10.253 -1.826 -10.923 1.00 93.25 89 VAL A O 1
ATOM 687 N N . LEU A 1 90 ? 11.379 -0.723 -9.324 1.00 93.19 90 LEU A N 1
ATOM 688 C CA . LEU A 1 90 ? 12.668 -0.723 -10.015 1.00 93.19 90 LEU A CA 1
ATOM 689 C C . LEU A 1 90 ? 13.469 -1.978 -9.690 1.00 93.19 90 LEU A C 1
ATOM 691 O O . LEU A 1 90 ? 14.038 -2.611 -10.580 1.00 93.19 90 LEU A O 1
ATOM 695 N N . ASN A 1 91 ? 13.537 -2.305 -8.401 1.00 94.31 91 ASN A N 1
ATOM 696 C CA . ASN A 1 91 ? 14.376 -3.383 -7.885 1.00 94.31 91 ASN A CA 1
ATOM 697 C C . ASN A 1 91 ? 13.627 -4.718 -7.770 1.00 94.31 91 ASN A C 1
ATOM 699 O O . ASN A 1 91 ? 14.259 -5.754 -7.568 1.00 94.31 91 ASN A O 1
ATOM 703 N N . HIS A 1 92 ? 12.299 -4.696 -7.901 1.00 94.38 92 HIS A N 1
ATOM 704 C CA . HIS A 1 92 ? 11.398 -5.824 -7.678 1.00 94.38 92 HIS A CA 1
ATOM 705 C C . HIS A 1 92 ? 11.573 -6.472 -6.299 1.00 94.38 92 HIS A C 1
ATOM 707 O O . HIS A 1 92 ? 11.623 -7.696 -6.163 1.00 94.38 92 HIS A O 1
ATOM 713 N N . THR A 1 93 ? 11.693 -5.639 -5.265 1.00 95.25 93 THR A N 1
ATOM 714 C CA . THR A 1 93 ? 11.882 -6.073 -3.878 1.00 95.25 93 THR A CA 1
ATOM 715 C C . THR A 1 93 ? 10.691 -5.690 -3.012 1.00 95.25 93 THR A C 1
ATOM 717 O O . THR A 1 93 ? 10.070 -4.644 -3.194 1.00 95.25 93 THR A O 1
ATOM 720 N N . ILE A 1 94 ? 10.372 -6.547 -2.045 1.00 96.81 94 ILE A N 1
ATOM 721 C CA . ILE A 1 94 ? 9.331 -6.298 -1.046 1.00 96.81 94 ILE A CA 1
ATOM 722 C C . ILE A 1 94 ? 9.989 -5.732 0.214 1.00 96.81 94 ILE A C 1
ATOM 724 O O . ILE A 1 94 ? 11.019 -6.242 0.657 1.00 96.81 94 ILE A O 1
ATOM 728 N N . SER A 1 95 ? 9.400 -4.689 0.799 1.00 95.31 95 SER A N 1
ATOM 729 C CA . SER A 1 95 ? 9.915 -4.051 2.015 1.00 95.31 95 SER A CA 1
ATOM 730 C C . SER A 1 95 ? 8.832 -3.878 3.073 1.00 95.31 95 SER A C 1
ATOM 732 O O . SER A 1 95 ? 7.748 -3.369 2.794 1.00 95.31 95 SER A O 1
ATOM 734 N N . ASP A 1 96 ? 9.176 -4.211 4.317 1.00 94.88 96 ASP A N 1
ATOM 735 C CA . ASP A 1 96 ? 8.376 -3.931 5.519 1.00 94.88 96 ASP A CA 1
ATOM 736 C C . ASP A 1 96 ? 8.675 -2.531 6.093 1.00 94.88 96 ASP A C 1
ATOM 738 O O . ASP A 1 96 ? 8.355 -2.224 7.243 1.00 94.88 96 ASP A O 1
ATOM 742 N N . THR A 1 97 ? 9.351 -1.680 5.319 1.00 92.50 97 THR A N 1
ATOM 743 C CA . THR A 1 97 ? 9.679 -0.297 5.676 1.00 92.50 97 THR A CA 1
ATOM 744 C C . THR A 1 97 ? 9.283 0.646 4.548 1.00 92.50 97 THR A C 1
ATOM 746 O O . THR A 1 97 ? 9.227 0.249 3.386 1.00 92.50 97 THR A O 1
ATOM 749 N N . ILE A 1 98 ? 9.001 1.902 4.898 1.00 91.75 98 ILE A N 1
ATOM 750 C CA . ILE A 1 98 ? 8.542 2.912 3.948 1.00 91.75 98 ILE A CA 1
ATOM 751 C C . ILE A 1 98 ? 9.306 4.222 4.136 1.00 91.75 98 ILE A C 1
ATOM 753 O O . ILE A 1 98 ? 9.473 4.716 5.260 1.00 91.75 98 ILE A O 1
ATOM 757 N N . ASP A 1 99 ? 9.733 4.815 3.028 1.00 89.44 99 ASP A N 1
ATOM 758 C CA . ASP A 1 99 ? 10.446 6.089 3.038 1.00 89.44 99 ASP A CA 1
ATOM 759 C C . ASP A 1 99 ? 9.541 7.268 3.422 1.00 89.44 99 ASP A C 1
ATOM 761 O O . ASP A 1 99 ? 8.365 7.126 3.741 1.00 89.44 99 ASP A O 1
ATOM 765 N N . GLY A 1 100 ? 10.094 8.480 3.485 1.00 89.62 100 GLY A N 1
ATOM 766 C CA . GLY A 1 100 ? 9.319 9.687 3.802 1.00 89.62 100 GLY A CA 1
ATOM 767 C C . GLY A 1 100 ? 8.299 10.079 2.728 1.00 89.62 100 GLY A C 1
ATOM 768 O O . GLY A 1 100 ? 7.327 10.778 3.029 1.00 89.62 100 GLY A O 1
ATOM 769 N N . ASN A 1 101 ? 8.511 9.639 1.490 1.00 90.81 101 ASN A N 1
ATOM 770 C CA . ASN A 1 101 ? 7.738 10.046 0.329 1.00 90.81 101 ASN A CA 1
ATOM 771 C C . ASN A 1 101 ? 7.644 8.901 -0.683 1.00 90.81 101 ASN A C 1
ATOM 773 O O . ASN A 1 101 ? 8.616 8.174 -0.866 1.00 90.81 101 ASN A O 1
ATOM 777 N N . ILE A 1 102 ? 6.499 8.780 -1.351 1.00 87.81 102 ILE A N 1
ATOM 778 C CA . ILE A 1 102 ? 6.300 7.894 -2.502 1.00 87.81 102 ILE A CA 1
ATOM 779 C C . ILE A 1 102 ? 5.573 8.680 -3.587 1.00 87.81 102 ILE A C 1
ATOM 781 O O . ILE A 1 102 ? 4.518 9.258 -3.333 1.00 87.81 102 ILE A O 1
ATOM 785 N N . ALA A 1 103 ? 6.118 8.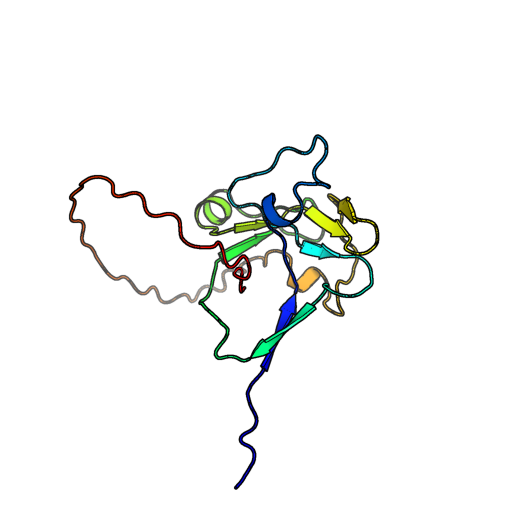697 -4.805 1.00 85.50 103 ALA A N 1
ATOM 786 C CA . ALA A 1 103 ? 5.515 9.368 -5.963 1.00 85.50 103 ALA A CA 1
ATOM 787 C C . ALA A 1 103 ? 5.154 10.858 -5.737 1.00 85.50 103 ALA A C 1
ATOM 789 O O . ALA A 1 103 ? 4.212 11.378 -6.346 1.00 85.50 103 ALA A O 1
ATOM 790 N N . GLY A 1 104 ? 5.881 11.554 -4.857 1.00 85.19 104 GLY A N 1
ATOM 791 C CA . GLY A 1 104 ? 5.596 12.936 -4.461 1.00 85.19 104 GLY A CA 1
ATOM 792 C C . GLY A 1 104 ? 4.608 13.073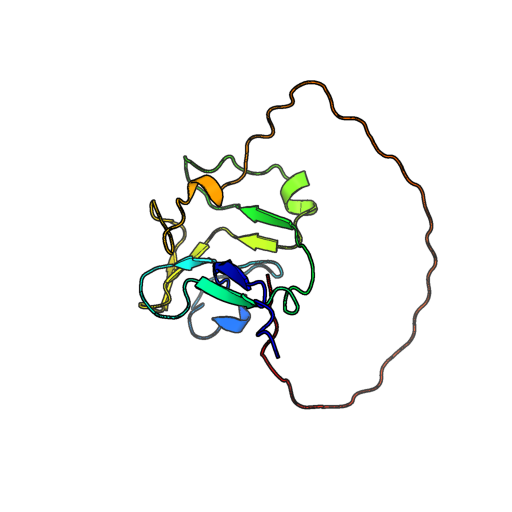 -3.297 1.00 85.19 104 GLY A C 1
ATOM 793 O O . GLY A 1 104 ? 4.378 14.190 -2.839 1.00 85.19 104 GLY A O 1
ATOM 794 N N . ILE A 1 105 ? 4.070 11.975 -2.763 1.00 86.38 105 ILE A N 1
ATOM 795 C CA . ILE A 1 105 ? 3.132 11.955 -1.634 1.00 86.38 105 ILE A CA 1
ATOM 796 C C . ILE A 1 105 ? 3.888 11.641 -0.345 1.00 86.38 105 ILE A C 1
ATOM 798 O O . ILE A 1 105 ? 4.559 10.618 -0.230 1.00 86.38 105 ILE A O 1
ATOM 802 N N . GLU A 1 106 ? 3.767 12.512 0.657 1.00 90.38 106 GLU A N 1
ATOM 803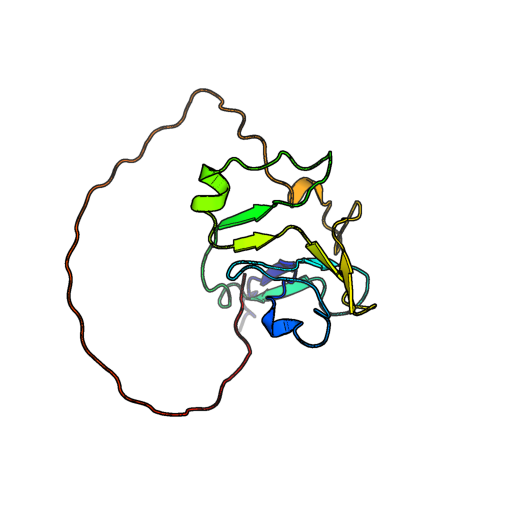 C CA . GLU A 1 106 ? 4.308 12.233 1.989 1.00 90.38 106 GLU A CA 1
ATOM 804 C C . GLU A 1 106 ? 3.567 11.058 2.639 1.00 90.38 106 GLU A C 1
ATOM 806 O O . GLU A 1 106 ? 2.337 11.060 2.737 1.00 90.38 106 GLU A O 1
ATOM 811 N N . VAL A 1 107 ? 4.304 10.088 3.180 1.00 90.62 107 VAL A N 1
ATOM 812 C CA . VAL A 1 107 ? 3.703 8.848 3.712 1.00 90.62 107 VAL A CA 1
ATOM 813 C C . VAL A 1 107 ? 2.786 9.056 4.915 1.00 90.62 107 VAL A C 1
ATOM 815 O O . VAL A 1 107 ? 1.929 8.223 5.189 1.00 90.62 107 VAL A O 1
ATOM 818 N N . LYS A 1 108 ? 2.877 10.208 5.592 1.00 90.94 108 LYS A N 1
ATOM 819 C CA . LYS A 1 108 ? 1.927 10.601 6.647 1.00 90.94 108 LYS A CA 1
ATOM 820 C C . LYS A 1 108 ? 0.473 10.651 6.154 1.00 90.94 108 LYS A C 1
ATOM 822 O O . LYS A 1 108 ? -0.436 10.541 6.967 1.00 90.94 108 LYS A O 1
ATOM 827 N N . PHE A 1 109 ? 0.255 10.837 4.848 1.00 89.38 109 PHE A N 1
ATOM 828 C CA . PHE A 1 109 ? -1.075 10.822 4.232 1.00 89.38 109 PHE A CA 1
ATOM 829 C C . PHE A 1 109 ? -1.571 9.411 3.891 1.00 89.38 109 PHE A C 1
ATOM 831 O O . PHE A 1 109 ? -2.754 9.252 3.606 1.00 89.38 109 PHE A O 1
ATOM 838 N N . LEU A 1 110 ? -0.682 8.415 3.931 1.00 90.75 110 LEU A N 1
ATOM 839 C CA . LEU A 1 110 ? -0.985 7.001 3.694 1.00 90.75 110 LEU A CA 1
ATOM 840 C C . LEU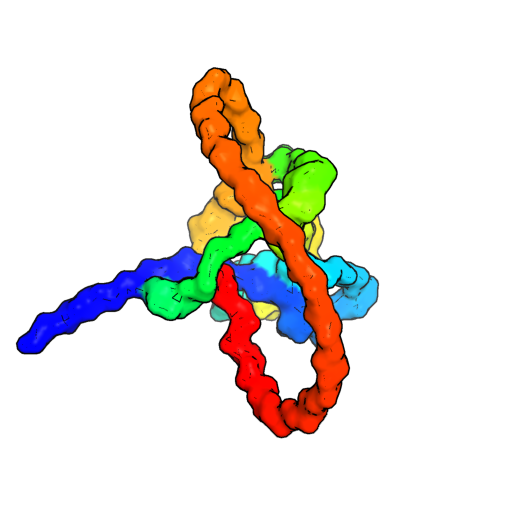 A 1 110 ? -1.206 6.236 5.003 1.00 90.75 110 LEU A C 1
ATOM 842 O O . LEU A 1 110 ? -1.866 5.202 5.017 1.00 90.75 110 LEU A O 1
ATOM 846 N N . PHE A 1 111 ? -0.649 6.741 6.104 1.00 93.12 111 PHE A N 1
ATOM 847 C CA . PHE A 1 111 ? -0.847 6.183 7.434 1.00 93.12 111 PHE A CA 1
ATOM 848 C C . PHE A 1 111 ? -2.261 6.399 7.957 1.00 93.12 111 PHE A C 1
ATOM 850 O O . PHE A 1 111 ? -2.969 7.334 7.567 1.00 93.12 111 PHE A O 1
ATOM 857 N N . ASN A 1 112 ? -2.654 5.536 8.894 1.00 92.31 112 ASN A N 1
ATOM 858 C CA . ASN A 1 112 ? -3.949 5.658 9.537 1.00 92.31 112 ASN A CA 1
ATOM 859 C C . ASN A 1 112 ? -4.028 6.988 10.282 1.00 92.31 112 ASN A C 1
ATOM 861 O O . ASN A 1 112 ? -3.081 7.435 10.935 1.00 92.31 112 ASN A O 1
ATOM 865 N N . LYS A 1 113 ? -5.195 7.618 10.224 1.00 86.50 113 LYS A N 1
ATOM 866 C CA . LYS A 1 113 ? -5.450 8.826 10.998 1.00 86.50 113 LYS A CA 1
ATOM 867 C C . LYS A 1 113 ? -5.925 8.427 12.383 1.00 86.50 113 LYS A C 1
ATOM 869 O O . LYS A 1 113 ? -6.793 7.571 12.528 1.00 86.50 113 LYS A O 1
ATOM 874 N N . ILE A 1 114 ? -5.409 9.106 13.402 1.00 69.81 114 ILE A N 1
ATOM 875 C CA . ILE A 1 114 ? -6.053 9.089 14.712 1.00 69.81 114 ILE A CA 1
ATOM 876 C C . ILE A 1 114 ? -7.396 9.786 14.518 1.00 69.81 114 ILE A C 1
ATOM 878 O O . ILE A 1 114 ? -7.432 10.985 14.232 1.00 69.81 114 ILE A O 1
ATOM 882 N N . VAL A 1 115 ? -8.496 9.047 14.647 1.00 56.34 115 VAL A N 1
ATOM 883 C CA . VAL A 1 115 ? -9.817 9.661 14.767 1.00 56.34 115 VAL A CA 1
ATOM 884 C C . VAL A 1 115 ? -9.822 10.378 16.113 1.00 56.34 115 VAL A C 1
ATOM 886 O O . VAL A 1 115 ? -10.087 9.778 17.153 1.00 56.34 115 VAL A O 1
ATOM 889 N N . GLN A 1 116 ? -9.450 11.660 16.124 1.00 41.91 116 GLN A N 1
ATOM 890 C CA . GLN A 1 116 ? -9.749 12.503 17.270 1.00 41.91 116 GLN A CA 1
ATOM 891 C C . GLN A 1 116 ? -11.261 12.656 17.289 1.00 41.91 116 GLN A C 1
ATOM 893 O O . GLN A 1 116 ? -11.839 13.311 16.425 1.00 41.91 116 GLN A O 1
ATOM 898 N N . ILE A 1 117 ? -11.902 11.980 18.237 1.00 36.47 117 ILE A N 1
ATOM 899 C CA . ILE A 1 117 ? -13.329 12.123 18.492 1.00 36.47 117 ILE A CA 1
ATOM 900 C C . ILE A 1 117 ? -13.526 13.542 19.043 1.00 36.47 117 ILE A C 1
ATOM 902 O O . ILE A 1 117 ? -13.527 13.753 20.253 1.00 36.47 117 ILE A O 1
ATOM 906 N N . SER A 1 118 ? -13.648 14.544 18.172 1.00 36.75 118 SER A N 1
ATOM 907 C CA . SER A 1 118 ? -14.395 15.745 18.534 1.00 36.75 118 SER A CA 1
ATOM 908 C C . SER A 1 118 ? -15.857 15.320 18.659 1.00 36.75 118 SER A C 1
ATOM 910 O O . SER A 1 118 ? -16.369 14.628 17.780 1.00 36.75 118 SER A O 1
ATOM 912 N N . ALA A 1 119 ? -16.489 15.666 19.776 1.00 36.50 119 ALA A N 1
ATOM 913 C CA . ALA A 1 119 ? -17.697 15.057 20.331 1.00 36.50 119 ALA A CA 1
ATOM 914 C C . ALA A 1 119 ? -19.015 15.229 19.537 1.00 36.50 119 ALA A C 1
ATOM 916 O O . ALA A 1 119 ? -20.079 15.117 20.132 1.00 36.50 119 ALA A O 1
ATOM 917 N N . ASP A 1 120 ? -18.981 15.427 18.219 1.00 35.91 120 ASP A N 1
ATOM 918 C CA . ASP A 1 120 ? -20.169 15.721 17.413 1.00 35.91 120 ASP A CA 1
ATOM 919 C C . ASP A 1 120 ? -20.232 14.834 16.156 1.00 35.91 120 ASP A C 1
ATOM 921 O O . ASP A 1 120 ? -19.882 15.244 15.051 1.00 35.91 120 ASP A O 1
ATOM 925 N N . ILE A 1 121 ? -20.690 13.588 16.323 1.00 38.16 121 ILE A N 1
ATOM 926 C CA . ILE A 1 121 ? -21.108 12.713 15.214 1.00 38.16 121 ILE A CA 1
ATOM 927 C C . ILE A 1 121 ? -22.640 12.608 15.236 1.00 38.16 121 ILE A C 1
ATOM 929 O O . ILE A 1 121 ? -23.175 12.038 16.191 1.00 38.16 121 ILE A O 1
ATOM 933 N N . PRO A 1 122 ? -23.375 13.031 14.190 1.00 35.91 122 PRO A N 1
ATOM 934 C CA . PRO A 1 122 ? -24.746 12.583 13.993 1.00 35.91 122 PRO A CA 1
ATOM 935 C C . PRO A 1 122 ? -24.733 11.193 13.343 1.00 35.91 122 PRO A C 1
ATOM 937 O O . PRO A 1 122 ? -24.247 11.013 12.226 1.00 35.91 122 PRO A O 1
ATOM 940 N N . ARG A 1 123 ? -25.259 10.200 14.064 1.00 38.66 123 ARG A N 1
ATOM 941 C CA . ARG A 1 123 ? -25.523 8.846 13.558 1.00 38.66 123 ARG A CA 1
ATOM 942 C C . ARG A 1 123 ? -26.595 8.900 12.464 1.00 38.66 123 ARG A C 1
ATOM 944 O O . ARG A 1 123 ? -27.620 9.546 12.663 1.00 38.66 123 ARG A O 1
ATOM 951 N N . LEU A 1 124 ? -26.393 8.188 11.355 1.00 34.53 124 LEU A N 1
ATOM 952 C CA . LEU A 1 124 ? -27.493 7.756 10.490 1.00 34.53 124 LEU A CA 1
ATOM 953 C C . LEU A 1 124 ? -27.664 6.246 10.644 1.00 34.53 124 LEU A C 1
ATOM 955 O O . LEU A 1 124 ? -26.842 5.465 10.170 1.00 34.53 124 LEU A O 1
ATOM 959 N N . ASP A 1 125 ? -28.739 5.863 11.323 1.00 37.22 125 ASP A N 1
ATOM 960 C CA . ASP A 1 125 ? -29.227 4.492 11.388 1.00 37.22 125 ASP A CA 1
ATOM 961 C C . ASP A 1 125 ? -30.054 4.189 10.127 1.00 37.22 125 ASP A C 1
ATOM 963 O O . ASP A 1 125 ? -30.905 4.990 9.734 1.00 37.22 125 ASP A O 1
ATOM 967 N N . ALA A 1 126 ? -29.863 3.018 9.514 1.00 36.34 126 ALA A N 1
ATOM 968 C CA . ALA A 1 126 ? -30.853 2.425 8.617 1.00 36.34 126 ALA A CA 1
ATOM 969 C C . ALA A 1 126 ? -30.726 0.897 8.585 1.00 36.34 126 ALA A C 1
ATOM 971 O O . ALA A 1 126 ? -29.654 0.321 8.739 1.00 36.34 126 ALA A O 1
ATOM 972 N N . VAL A 1 127 ? -31.882 0.266 8.435 1.00 31.70 127 VAL A N 1
ATOM 973 C CA . VAL A 1 127 ? -32.282 -1.037 8.959 1.00 31.70 127 VAL A CA 1
ATOM 974 C C . VAL A 1 127 ? -32.460 -2.080 7.842 1.00 31.70 127 VAL A C 1
ATOM 976 O O . VAL A 1 127 ? -32.959 -1.747 6.777 1.00 31.70 127 VAL A O 1
ATOM 979 N N . GLY A 1 128 ? -32.063 -3.327 8.140 1.00 31.95 128 GLY A N 1
ATOM 980 C CA . GLY A 1 128 ? -32.502 -4.657 7.657 1.00 31.95 128 GLY A CA 1
ATOM 981 C C . GLY A 1 128 ? -32.999 -4.915 6.220 1.00 31.95 128 GLY A C 1
ATOM 982 O O . GLY A 1 128 ? -33.967 -4.310 5.773 1.00 31.95 128 GLY A O 1
ATOM 983 N N . LYS A 1 129 ? -32.511 -6.005 5.599 1.00 31.62 129 LYS A N 1
ATOM 984 C CA . LYS A 1 129 ? -33.179 -7.335 5.580 1.00 31.62 129 LYS A CA 1
ATOM 985 C C . LYS A 1 129 ? -32.350 -8.398 4.833 1.00 31.62 129 LYS A C 1
ATOM 987 O O . LYS A 1 129 ? -31.682 -8.107 3.850 1.00 31.62 129 LYS A O 1
ATOM 992 N N . GLU A 1 130 ? -32.426 -9.616 5.357 1.00 34.38 130 GLU A N 1
ATOM 993 C CA . GLU A 1 130 ? -31.904 -10.892 4.854 1.00 34.38 130 GLU A CA 1
ATOM 994 C C . GLU A 1 130 ? -32.865 -11.496 3.813 1.00 34.38 130 GLU A C 1
ATOM 996 O O . GLU A 1 130 ? -34.072 -11.349 3.984 1.00 34.38 130 GLU A O 1
ATOM 1001 N N . GLU A 1 131 ? -32.349 -12.196 2.793 1.00 29.62 131 GLU A N 1
ATOM 1002 C CA . GLU A 1 131 ? -33.005 -13.368 2.185 1.00 29.62 131 GLU A CA 1
ATOM 1003 C C . GLU A 1 131 ? -31.996 -14.212 1.377 1.00 29.62 131 GLU A C 1
ATOM 1005 O O . GLU A 1 131 ? -31.113 -13.701 0.686 1.00 29.62 131 GLU A O 1
ATOM 1010 N N . THR A 1 132 ? -32.116 -15.528 1.534 1.00 30.50 132 THR A N 1
ATOM 1011 C CA . THR A 1 132 ? -31.276 -16.611 1.006 1.00 30.50 132 THR A CA 1
ATOM 1012 C C . THR A 1 132 ? -31.815 -17.165 -0.317 1.00 30.50 132 THR A C 1
ATOM 1014 O O . THR A 1 132 ? -33.025 -17.277 -0.435 1.00 30.50 132 THR A O 1
ATOM 1017 N N . GLU A 1 133 ? -30.960 -17.641 -1.236 1.00 29.75 133 GLU A N 1
ATOM 1018 C CA . GLU A 1 133 ? -30.983 -19.026 -1.773 1.00 29.75 133 GLU A CA 1
ATOM 1019 C C . GLU A 1 133 ? -29.940 -19.270 -2.888 1.00 29.75 133 GLU A C 1
ATOM 1021 O O . GLU A 1 133 ? -29.461 -18.361 -3.559 1.00 29.75 133 GLU A O 1
ATOM 1026 N N . SER A 1 134 ? -29.554 -20.544 -3.021 1.00 32.84 134 SER A N 1
ATOM 1027 C CA . SER A 1 134 ? -28.467 -21.102 -3.845 1.00 32.84 134 SER A CA 1
ATOM 1028 C C . SER A 1 134 ? -28.909 -21.500 -5.269 1.00 32.84 134 SER A C 1
ATOM 1030 O O . SER A 1 134 ? -30.096 -21.680 -5.498 1.00 32.84 134 SER A O 1
ATOM 1032 N N . VAL A 1 135 ? -27.955 -21.748 -6.192 1.00 29.19 135 VAL A N 1
ATOM 1033 C CA . VAL A 1 135 ? -27.748 -23.028 -6.940 1.00 29.19 135 VAL A CA 1
ATOM 1034 C C . VAL A 1 135 ? -26.774 -22.878 -8.146 1.00 29.19 135 VAL A C 1
ATOM 1036 O O . VAL A 1 135 ? -26.983 -22.099 -9.065 1.00 29.19 135 VAL A O 1
ATOM 1039 N N . VAL A 1 136 ? -25.700 -23.682 -8.080 1.00 30.86 136 VAL A N 1
ATOM 1040 C CA . VAL A 1 136 ? -24.911 -24.455 -9.083 1.00 30.86 136 VAL A CA 1
ATOM 1041 C C . VAL A 1 136 ? -24.656 -23.965 -10.534 1.00 30.86 136 VAL A C 1
ATOM 1043 O O . VAL A 1 136 ? -25.525 -23.946 -11.392 1.00 30.86 136 VAL A O 1
ATOM 1046 N N . ALA A 1 137 ? -23.348 -23.791 -10.787 1.00 30.14 137 ALA A N 1
ATOM 1047 C CA . ALA A 1 137 ? -22.472 -24.175 -11.915 1.00 30.14 137 ALA A CA 1
ATOM 1048 C C . ALA A 1 137 ? -22.926 -24.125 -13.395 1.00 30.14 137 ALA A C 1
ATOM 1050 O O . ALA A 1 137 ? -23.707 -24.942 -13.871 1.00 30.14 137 ALA A O 1
ATOM 1051 N N . GLY A 1 138 ? -22.162 -23.349 -14.174 1.00 27.89 138 GLY A N 1
ATOM 1052 C CA . GLY A 1 138 ? -21.911 -23.552 -15.604 1.00 27.89 138 GLY A CA 1
ATOM 1053 C C . GLY A 1 138 ? -20.531 -22.996 -15.973 1.00 27.89 138 GLY A C 1
ATOM 1054 O O . GLY A 1 138 ? -20.242 -21.829 -15.725 1.00 27.89 138 GLY A O 1
ATOM 1055 N N . LYS A 1 139 ? -19.638 -23.850 -16.488 1.00 34.59 139 LYS A N 1
ATOM 1056 C CA . LYS A 1 139 ? -18.292 -23.482 -16.951 1.00 34.59 139 LYS A CA 1
ATOM 1057 C C . LYS A 1 139 ? -18.383 -22.868 -18.343 1.00 34.59 139 LYS A C 1
ATOM 1059 O O . LYS A 1 139 ? -18.759 -23.586 -19.256 1.00 34.59 139 LYS A O 1
ATOM 1064 N N . ASP A 1 140 ? -17.846 -21.665 -18.526 1.00 34.97 140 ASP A N 1
ATOM 1065 C CA . ASP A 1 140 ? -17.394 -21.208 -19.840 1.00 34.97 140 ASP A CA 1
ATOM 1066 C C . ASP A 1 140 ? -16.103 -20.393 -19.726 1.00 34.97 140 ASP A C 1
ATOM 1068 O O . ASP A 1 140 ? -16.012 -19.367 -19.051 1.00 34.97 140 ASP A O 1
ATOM 1072 N N . LYS A 1 141 ? -15.057 -20.904 -20.382 1.00 42.75 141 LYS A N 1
ATOM 1073 C CA . LYS A 1 141 ? -13.748 -20.261 -20.491 1.00 42.75 141 LYS A CA 1
ATOM 1074 C C . LYS A 1 141 ? -13.852 -19.118 -21.495 1.00 42.75 141 LYS A C 1
ATOM 1076 O O . LYS A 1 141 ? -13.949 -19.363 -22.696 1.00 42.75 141 LYS A O 1
ATOM 1081 N N . LYS A 1 142 ? -13.728 -17.873 -21.032 1.00 34.97 142 LYS A N 1
ATOM 1082 C CA . LYS A 1 142 ? -13.527 -16.715 -21.912 1.00 34.97 142 LYS A CA 1
ATOM 1083 C C . LYS A 1 142 ? -12.389 -15.838 -21.398 1.00 34.97 142 LYS A C 1
ATOM 1085 O O . LYS A 1 142 ? -12.280 -15.573 -20.207 1.00 34.97 142 LYS A O 1
ATOM 1090 N N . LYS A 1 143 ? -11.504 -15.494 -22.339 1.00 31.91 143 LYS A N 1
ATOM 1091 C CA . LYS A 1 143 ? -10.233 -14.766 -22.210 1.00 31.91 143 LYS A CA 1
ATOM 1092 C C . LYS A 1 143 ? -10.192 -13.790 -21.030 1.00 31.91 143 LYS A C 1
ATOM 1094 O O . LYS A 1 143 ? -10.963 -12.839 -20.964 1.00 31.91 143 LYS A O 1
ATOM 1099 N N . ARG A 1 144 ? -9.220 -14.020 -20.146 1.00 31.39 144 ARG A N 1
ATOM 1100 C CA . ARG A 1 144 ? -8.888 -13.176 -18.997 1.00 31.39 144 ARG A CA 1
ATOM 1101 C C . ARG A 1 144 ? -8.244 -11.882 -19.515 1.00 31.39 144 ARG A C 1
ATOM 1103 O O . ARG A 1 144 ? -7.031 -11.834 -19.702 1.00 31.39 144 ARG A O 1
ATOM 1110 N N . ASN A 1 145 ? -9.050 -10.855 -19.776 1.00 25.88 145 ASN A N 1
ATOM 1111 C CA . ASN A 1 145 ? -8.550 -9.482 -19.840 1.00 25.88 145 ASN A CA 1
ATOM 1112 C C . ASN A 1 145 ? -8.080 -9.116 -18.426 1.00 25.88 145 ASN A C 1
ATOM 1114 O O . ASN A 1 145 ? -8.894 -8.842 -17.550 1.00 25.88 145 ASN A O 1
ATOM 1118 N N . ARG A 1 146 ? -6.770 -9.204 -18.180 1.00 34.97 146 ARG A N 1
ATOM 1119 C CA . ARG A 1 146 ? -6.141 -8.985 -16.867 1.00 34.97 146 ARG A CA 1
ATOM 1120 C C . ARG A 1 146 ? -5.770 -7.520 -16.611 1.00 34.97 146 ARG A C 1
ATOM 1122 O O . ARG A 1 146 ? -4.738 -7.263 -16.020 1.00 34.97 146 ARG A O 1
ATOM 1129 N N . ASN A 1 147 ? -6.630 -6.580 -16.992 1.00 34.25 147 ASN A N 1
ATOM 1130 C CA . ASN A 1 147 ? -6.515 -5.200 -16.520 1.00 34.25 147 ASN A CA 1
ATOM 1131 C C . ASN A 1 147 ? -7.788 -4.836 -15.768 1.00 34.25 147 ASN A C 1
ATOM 1133 O O . ASN A 1 147 ? -8.702 -4.255 -16.342 1.00 34.25 147 ASN A O 1
ATOM 1137 N N . LEU A 1 148 ? -7.856 -5.231 -14.498 1.00 29.72 148 LEU A N 1
ATOM 1138 C CA . LEU A 1 148 ? -8.703 -4.546 -13.530 1.00 29.72 148 LEU A CA 1
ATOM 1139 C C . LEU A 1 148 ? -8.192 -4.840 -12.117 1.00 29.72 148 LEU A C 1
ATOM 1141 O O . LEU A 1 148 ? -8.501 -5.876 -11.529 1.00 29.72 148 LEU A O 1
ATOM 1145 N N . LEU A 1 149 ? -7.399 -3.913 -11.591 1.00 34.97 149 LEU A N 1
ATOM 1146 C CA . LEU A 1 149 ? -7.713 -3.332 -10.296 1.00 34.97 149 LEU A CA 1
ATOM 1147 C C . LEU A 1 149 ? -7.566 -1.816 -10.444 1.00 34.97 149 LEU A C 1
ATOM 1149 O O . LEU A 1 149 ? -6.476 -1.307 -10.684 1.00 34.97 149 LEU A O 1
ATOM 1153 N N . GLN A 1 150 ? -8.705 -1.133 -10.400 1.00 36.66 150 GLN A N 1
ATOM 1154 C CA . GLN A 1 150 ? -8.805 0.302 -10.173 1.00 36.66 150 GLN A CA 1
ATOM 1155 C C . GLN A 1 150 ? -9.005 0.482 -8.670 1.00 36.66 150 GLN A C 1
ATOM 1157 O O . GLN A 1 150 ? -9.932 -0.112 -8.113 1.00 36.66 150 GLN A O 1
ATOM 1162 N N . ILE A 1 151 ? -8.128 1.267 -8.051 1.00 38.19 151 ILE A N 1
ATOM 1163 C CA . ILE A 1 151 ? -8.415 2.017 -6.826 1.00 38.19 151 ILE A CA 1
ATOM 1164 C C . ILE A 1 151 ? -8.445 3.487 -7.230 1.00 38.19 151 ILE A C 1
ATOM 1166 O O . ILE A 1 151 ? -7.550 3.880 -8.017 1.00 38.19 151 ILE A O 1
#

InterPro domains:
  IPR043151 Bromo adjacent homology (BAH) domain superfamily [G3DSA:2.30.30.490] (4-99)

Radius of gyration: 19.17 Å; chains: 1; bounding box: 48×47×51 Å

Organism: NCBI:txid39325

Secondary structure (DSSP, 8-state):
---PPPPEEEEE-EE-GGGSGGG-TT----TTEEEEEESSSTTSEEEEEGGG------EEE----TTSPPPPHHHHHT-SEEEEEEEETTTTEEES---SEETTEEGGGTSPP-----S--------------------------------

Foldseek 3Di:
DDDDDFDKDKDFAKDACVRLVVLCPPPDHDPQEIATEAADDPRGIDIDGPVPAPDDFAEAECQPDPLADHDDPVSVVRGSHYYQWHQYPVVRHIDSDDDQDTPNHGCNVVHDDDPPCPPDDDDDDDDDDDDDDDDDDDDDDDDPPPDDDDD

pLDDT: mean 75.86, std 25.16, range [25.88, 97.19]